Protein AF-A0AA88H655-F1 (afdb_monomer_lite)

InterPro domains:
  IPR010729 Large ribosomal subunit protein uL29m, mitochondrial [PF06984] (1-35)
  IPR038340 MRP-L47 superfamily, mitochondrial [G3DSA:6.10.330.20] (1-45)

pLDDT: mean 91.95, std 7.35, range [71.38, 98.62]

Secondary structure (DSSP, 8-state):
-HHHHHHTT-PPS-THHHHHHHHHHHHHHHHHHHHHHHHHHHHHSS--S----------

Structure (mmCIF, N/CA/C/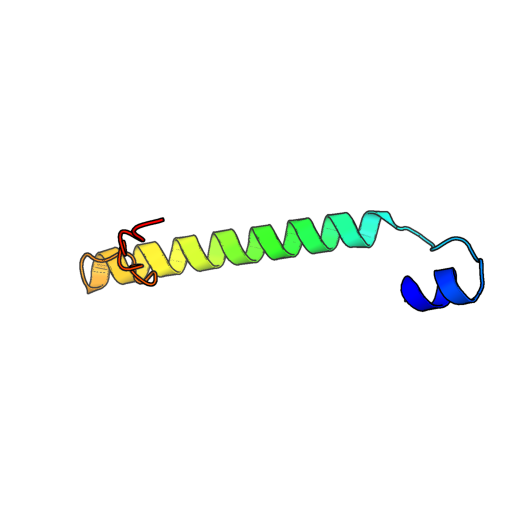O backbone):
data_AF-A0AA88H655-F1
#
_entry.id   AF-A0AA88H655-F1
#
loop_
_atom_site.group_PDB
_atom_site.id
_atom_site.type_symbol
_atom_site.label_atom_id
_atom_site.label_alt_id
_atom_site.label_comp_id
_atom_site.label_asym_id
_atom_site.label_entity_id
_atom_site.label_seq_id
_atom_site.pdbx_PDB_ins_code
_atom_site.Cartn_x
_atom_site.Cartn_y
_atom_site.Cartn_z
_atom_site.occupancy
_atom_site.B_iso_or_equiv
_atom_site.auth_seq_id
_atom_site.auth_comp_id
_atom_site.auth_asym_id
_atom_site.auth_atom_id
_atom_site.pdbx_PDB_model_num
ATOM 1 N N . MET A 1 1 ? 14.497 -5.809 -13.635 1.00 84.06 1 MET A N 1
ATOM 2 C CA . MET A 1 1 ? 14.145 -5.639 -15.064 1.00 84.06 1 MET A CA 1
ATOM 3 C C . MET A 1 1 ? 14.549 -4.255 -15.565 1.00 84.06 1 MET A C 1
ATOM 5 O O . MET A 1 1 ? 15.325 -4.195 -16.506 1.00 84.06 1 MET A O 1
ATOM 9 N N . GLU A 1 2 ? 14.101 -3.168 -14.923 1.00 87.62 2 GLU A N 1
ATOM 10 C CA . GLU A 1 2 ? 14.530 -1.797 -15.263 1.00 87.62 2 GLU A CA 1
ATOM 11 C C . GLU A 1 2 ? 16.052 -1.608 -15.135 1.00 87.62 2 GLU A C 1
ATOM 13 O O . GLU A 1 2 ? 16.688 -1.111 -16.057 1.00 87.62 2 GLU A O 1
ATOM 18 N N . HIS A 1 3 ? 16.650 -2.097 -14.039 1.00 92.56 3 HIS A N 1
ATOM 19 C CA . HIS A 1 3 ? 18.104 -2.059 -13.827 1.00 92.56 3 HIS A CA 1
ATOM 20 C C . HIS A 1 3 ? 18.896 -2.698 -14.978 1.00 92.56 3 HIS A C 1
ATOM 22 O O . HIS A 1 3 ? 19.824 -2.089 -15.491 1.00 92.56 3 HIS A O 1
ATOM 28 N N . ALA A 1 4 ? 18.474 -3.880 -15.441 1.00 93.44 4 ALA A N 1
ATOM 29 C CA . ALA A 1 4 ? 19.143 -4.588 -16.532 1.00 93.44 4 ALA A CA 1
ATOM 30 C C . ALA A 1 4 ? 19.119 -3.787 -17.850 1.00 93.44 4 ALA A C 1
ATOM 32 O O . ALA A 1 4 ? 20.128 -3.712 -18.539 1.00 93.44 4 ALA A O 1
ATOM 33 N N . HIS A 1 5 ? 18.009 -3.109 -18.171 1.00 93.25 5 HIS A N 1
ATOM 34 C CA . HIS A 1 5 ? 17.936 -2.266 -19.374 1.00 93.25 5 HIS A CA 1
ATOM 35 C C . HIS A 1 5 ? 18.815 -1.012 -19.251 1.00 93.25 5 HIS A C 1
ATOM 37 O O . HIS A 1 5 ? 19.402 -0.585 -20.241 1.00 93.25 5 HIS A O 1
ATOM 43 N N . LYS A 1 6 ? 18.961 -0.451 -18.040 1.00 92.44 6 LYS A N 1
ATOM 44 C CA . LYS A 1 6 ? 19.906 0.649 -17.779 1.00 92.44 6 LYS A CA 1
ATOM 45 C C . LYS A 1 6 ? 21.356 0.209 -17.996 1.00 92.44 6 LYS A C 1
ATOM 47 O O . LYS A 1 6 ? 22.107 0.940 -18.631 1.00 92.44 6 LYS A O 1
ATOM 52 N N . GLU A 1 7 ? 21.734 -0.974 -17.509 1.00 96.44 7 GLU A N 1
ATOM 53 C CA . GLU A 1 7 ? 23.083 -1.533 -17.695 1.00 96.44 7 GLU A CA 1
ATOM 54 C C . GLU A 1 7 ? 23.394 -1.830 -19.166 1.00 96.44 7 GLU A C 1
ATOM 56 O O . GLU A 1 7 ? 24.495 -1.554 -19.635 1.00 96.44 7 GLU A O 1
ATOM 61 N N . GLU A 1 8 ? 22.410 -2.327 -19.915 1.00 95.56 8 GLU A N 1
ATOM 62 C CA . GLU A 1 8 ? 22.538 -2.604 -21.349 1.00 95.56 8 GLU A CA 1
ATOM 63 C C . GLU A 1 8 ? 22.386 -1.352 -22.235 1.00 95.56 8 GLU A C 1
ATOM 65 O O . GLU A 1 8 ? 22.453 -1.459 -23.460 1.00 95.56 8 GLU A O 1
ATOM 70 N N . ALA A 1 9 ? 22.181 -0.168 -21.640 1.00 91.44 9 ALA A N 1
ATOM 71 C CA . ALA A 1 9 ? 21.889 1.090 -22.334 1.00 91.44 9 ALA A CA 1
ATOM 72 C C . ALA A 1 9 ? 20.708 0.986 -23.326 1.00 91.44 9 ALA A C 1
ATOM 74 O O . ALA A 1 9 ? 20.701 1.612 -24.388 1.00 91.44 9 ALA A O 1
ATOM 75 N N . GLN A 1 10 ? 19.693 0.196 -22.970 1.00 92.94 10 GLN A N 1
ATOM 76 C CA . GLN A 1 10 ? 18.470 -0.006 -23.742 1.00 92.94 10 GLN A CA 1
ATOM 77 C C . GLN A 1 10 ? 17.283 0.727 -23.112 1.00 92.94 10 GLN A C 1
ATOM 79 O O . GLN A 1 10 ? 17.209 0.939 -21.900 1.00 92.94 10 GLN A O 1
ATOM 84 N N . TYR A 1 11 ? 16.303 1.082 -23.943 1.00 91.81 11 TYR A N 1
ATOM 85 C CA . TYR A 1 11 ? 15.039 1.623 -23.453 1.00 91.81 11 TYR A CA 1
ATOM 86 C C . TYR A 1 11 ? 14.279 0.570 -22.655 1.00 91.81 11 TYR A C 1
ATOM 88 O O . TYR A 1 11 ? 14.069 -0.546 -23.129 1.00 91.81 11 TYR A O 1
ATOM 96 N N . PHE A 1 12 ? 13.817 0.948 -21.464 1.00 94.38 12 PHE A N 1
ATOM 97 C CA . PHE A 1 12 ? 12.956 0.090 -20.668 1.00 94.38 12 PHE A CA 1
ATOM 98 C C . PHE A 1 12 ? 11.553 0.023 -21.295 1.00 94.38 12 PHE A C 1
ATOM 100 O O . PHE A 1 12 ? 10.909 1.065 -21.452 1.00 94.38 12 PHE A O 1
ATOM 107 N N . PRO A 1 13 ? 11.055 -1.167 -21.668 1.00 91.94 13 PRO A N 1
ATOM 108 C CA . PRO A 1 13 ? 9.735 -1.285 -22.263 1.00 91.94 13 PRO A CA 1
ATOM 109 C C . PRO A 1 13 ? 8.652 -0.997 -21.227 1.00 91.94 13 PRO A C 1
ATOM 111 O O . PRO A 1 13 ? 8.641 -1.621 -20.168 1.00 91.94 13 PRO A O 1
ATOM 114 N N . ASN A 1 14 ? 7.694 -0.136 -21.584 1.00 95.19 14 ASN A N 1
ATOM 115 C CA . ASN A 1 14 ? 6.511 0.154 -20.768 1.00 95.19 14 ASN A CA 1
ATOM 116 C C . ASN A 1 14 ? 6.891 0.562 -19.323 1.00 95.19 14 ASN A C 1
ATOM 118 O O . ASN A 1 14 ? 6.651 -0.197 -18.380 1.00 95.19 14 ASN A O 1
ATOM 122 N N . PRO A 1 15 ? 7.555 1.717 -19.135 1.00 93.69 15 PRO A N 1
ATOM 123 C CA . PRO A 1 15 ? 7.933 2.200 -17.808 1.00 93.69 15 PRO A CA 1
ATOM 124 C C . PRO A 1 15 ? 6.717 2.489 -16.918 1.00 93.69 15 PRO A C 1
ATOM 126 O O . PRO A 1 15 ? 6.790 2.282 -15.711 1.00 93.69 15 PRO A O 1
ATOM 129 N N . GLU A 1 16 ? 5.571 2.849 -17.505 1.00 95.69 16 GLU A N 1
ATOM 130 C CA . GLU A 1 16 ? 4.358 3.227 -16.777 1.00 95.69 16 GLU A CA 1
ATOM 131 C C . GLU A 1 16 ? 3.747 2.084 -15.950 1.00 95.69 16 GLU A C 1
ATOM 133 O O . GLU A 1 16 ? 2.881 2.318 -15.107 1.00 95.69 16 GLU A O 1
ATOM 138 N N . ARG A 1 17 ? 4.155 0.823 -16.178 1.00 96.88 17 ARG A N 1
ATOM 139 C CA . ARG A 1 17 ? 3.738 -0.289 -15.306 1.00 96.88 17 ARG A CA 1
ATOM 140 C C . ARG A 1 17 ? 4.266 -0.145 -13.890 1.00 96.8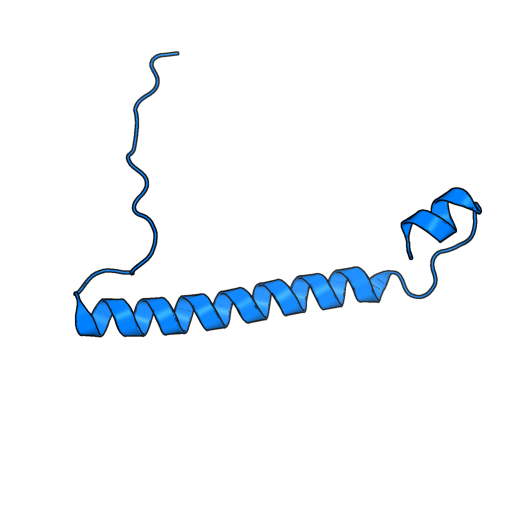8 17 ARG A C 1
ATOM 142 O O . ARG A 1 17 ? 3.606 -0.637 -12.985 1.00 96.88 17 ARG A O 1
ATOM 149 N N . MET A 1 18 ? 5.438 0.466 -13.712 1.00 95.69 18 MET A N 1
ATOM 150 C CA . MET A 1 18 ? 6.020 0.654 -12.386 1.00 95.69 18 MET A CA 1
ATOM 151 C C . MET A 1 18 ? 5.136 1.607 -11.587 1.00 95.69 18 MET A C 1
ATOM 153 O O . MET A 1 18 ? 4.645 1.209 -10.537 1.00 95.69 18 MET A O 1
ATOM 157 N N . ASP A 1 19 ? 4.803 2.761 -12.170 1.00 96.06 19 ASP A N 1
ATOM 158 C CA . ASP A 1 19 ? 3.912 3.761 -11.568 1.00 96.06 19 ASP A CA 1
ATOM 159 C C . ASP A 1 19 ? 2.539 3.164 -11.213 1.00 96.06 19 ASP A C 1
ATOM 161 O O . ASP A 1 19 ? 2.033 3.333 -10.108 1.00 96.06 19 ASP A O 1
ATOM 165 N N . LYS A 1 20 ? 1.937 2.395 -12.130 1.00 97.94 20 LYS A N 1
ATOM 166 C CA . LYS A 1 20 ? 0.622 1.766 -11.901 1.00 97.94 20 LYS A CA 1
ATOM 167 C C . LYS A 1 20 ? 0.651 0.700 -10.811 1.00 97.94 20 LYS A C 1
ATOM 169 O O . LYS A 1 20 ? -0.327 0.537 -10.078 1.00 97.94 20 LYS A O 1
ATOM 174 N N . VAL A 1 21 ? 1.729 -0.081 -10.742 1.00 97.94 21 VAL A N 1
ATOM 175 C CA . VAL A 1 21 ? 1.899 -1.085 -9.688 1.00 97.94 21 VAL A CA 1
ATOM 176 C C . VAL A 1 21 ? 2.117 -0.389 -8.354 1.00 97.94 21 VAL A C 1
ATOM 178 O O . VAL A 1 21 ? 1.476 -0.781 -7.386 1.00 97.94 21 VAL A O 1
ATOM 181 N N . GLU A 1 22 ? 2.939 0.655 -8.304 1.00 98.12 22 GLU A N 1
ATOM 182 C CA . GLU A 1 22 ? 3.156 1.462 -7.102 1.00 98.12 22 GLU A CA 1
ATOM 183 C C . GLU A 1 22 ? 1.838 2.055 -6.584 1.00 98.12 22 GLU A C 1
ATOM 185 O O . GLU A 1 22 ? 1.457 1.781 -5.446 1.00 98.12 22 GLU A O 1
ATOM 190 N N . GLU A 1 23 ? 1.059 2.713 -7.448 1.00 98.44 23 GLU A N 1
ATOM 191 C CA . GLU A 1 23 ? -0.275 3.226 -7.110 1.00 98.44 23 GLU A CA 1
ATOM 192 C C . GLU A 1 23 ? -1.202 2.112 -6.588 1.00 98.44 23 GLU A C 1
ATOM 194 O O . GLU A 1 23 ? -1.922 2.276 -5.599 1.00 98.44 23 GLU A O 1
ATOM 199 N N . SER A 1 24 ? -1.174 0.938 -7.225 1.00 98.50 24 SER A N 1
ATOM 200 C CA . SER A 1 24 ? -1.977 -0.210 -6.792 1.00 98.50 24 SER A CA 1
ATOM 201 C C . SER A 1 24 ? -1.555 -0.718 -5.411 1.00 98.50 24 SER A C 1
ATOM 203 O O . SER A 1 24 ? -2.418 -1.060 -4.600 1.00 98.50 24 SER A O 1
ATOM 205 N N . MET A 1 25 ? -0.253 -0.750 -5.120 1.00 98.56 25 MET A N 1
ATOM 206 C CA . MET A 1 25 ? 0.274 -1.165 -3.820 1.00 98.56 25 MET A CA 1
ATOM 207 C C . MET A 1 25 ? -0.104 -0.173 -2.716 1.00 98.56 25 MET A C 1
ATOM 209 O O . MET A 1 25 ? -0.546 -0.604 -1.650 1.00 98.56 25 MET A O 1
ATOM 213 N N . GLU A 1 26 ? -0.039 1.135 -2.982 1.00 98.44 26 GLU A N 1
ATOM 214 C CA . GLU A 1 26 ? -0.533 2.155 -2.050 1.00 98.44 26 GLU A CA 1
ATOM 215 C C . GLU A 1 26 ? -2.032 2.001 -1.773 1.00 98.44 26 GLU A C 1
ATOM 217 O O . GLU A 1 26 ? -2.489 2.118 -0.634 1.00 98.44 26 GLU A O 1
ATOM 222 N N . ASN A 1 27 ? -2.826 1.739 -2.813 1.00 98.50 27 ASN A N 1
ATOM 223 C CA . ASN A 1 27 ? -4.269 1.564 -2.676 1.00 98.50 27 ASN A CA 1
ATOM 224 C C . ASN A 1 27 ? -4.616 0.317 -1.853 1.00 98.50 27 ASN A C 1
ATOM 226 O O . ASN A 1 27 ? -5.517 0.367 -1.013 1.00 98.50 27 ASN A O 1
ATOM 230 N N . LEU A 1 28 ? -3.880 -0.782 -2.041 1.00 98.62 28 LEU A N 1
ATOM 231 C CA . LEU A 1 28 ? -4.017 -1.975 -1.206 1.00 98.62 28 LEU A CA 1
ATOM 232 C C . LEU A 1 28 ? -3.707 -1.669 0.261 1.00 98.62 28 LEU A C 1
ATOM 234 O O . LEU A 1 28 ? -4.482 -2.051 1.139 1.00 98.62 28 LEU A O 1
ATOM 238 N N . GLU A 1 29 ? -2.619 -0.947 0.532 1.00 98.00 29 GLU A N 1
ATOM 239 C CA . GLU A 1 29 ? -2.265 -0.549 1.893 1.00 98.00 29 GLU A CA 1
ATOM 240 C C . GLU A 1 29 ? -3.354 0.324 2.532 1.00 98.00 29 GLU A C 1
ATOM 242 O O . GLU A 1 29 ? -3.765 0.053 3.663 1.00 98.00 29 GLU A O 1
ATOM 247 N N . LYS A 1 30 ? -3.875 1.324 1.808 1.00 98.06 30 LYS A N 1
ATOM 248 C CA . LYS A 1 30 ? -4.957 2.204 2.288 1.00 98.06 30 LYS A CA 1
ATOM 249 C C . LYS A 1 30 ? -6.179 1.399 2.736 1.00 98.06 30 LYS A C 1
ATOM 251 O O . LYS A 1 30 ? -6.667 1.606 3.846 1.00 98.06 30 LYS A O 1
ATOM 256 N N . VAL A 1 31 ? -6.627 0.438 1.925 1.00 98.38 31 VAL A N 1
ATOM 257 C CA . VAL A 1 31 ? -7.782 -0.420 2.250 1.00 98.38 31 VAL A CA 1
ATOM 258 C C . VAL A 1 31 ? -7.507 -1.302 3.469 1.00 98.38 31 VAL A C 1
ATOM 260 O O . VAL A 1 31 ? -8.374 -1.470 4.329 1.00 98.38 31 VAL A O 1
ATOM 263 N N . VAL A 1 32 ? -6.310 -1.884 3.563 1.00 97.50 32 VAL A N 1
ATOM 264 C CA . VAL A 1 32 ? -5.929 -2.718 4.713 1.00 97.50 32 VAL A CA 1
ATOM 265 C C . VAL A 1 32 ? -5.896 -1.887 5.997 1.00 97.50 32 VAL A C 1
ATOM 267 O O . VAL A 1 32 ? -6.467 -2.304 7.006 1.00 97.50 32 VAL A O 1
ATOM 270 N N . ARG A 1 33 ? -5.294 -0.693 5.961 1.00 96.31 33 ARG A N 1
ATOM 271 C CA . ARG A 1 33 ? -5.251 0.228 7.105 1.00 96.31 33 ARG A CA 1
ATOM 272 C C . ARG A 1 33 ? -6.643 0.665 7.542 1.00 96.31 33 ARG A C 1
ATOM 274 O O . ARG A 1 33 ? -6.932 0.632 8.734 1.00 96.31 33 ARG A O 1
ATOM 281 N N . GLU A 1 34 ? -7.515 1.018 6.601 1.00 97.44 34 GLU A N 1
ATOM 282 C CA . GLU A 1 34 ? -8.898 1.409 6.889 1.00 97.44 34 GLU A CA 1
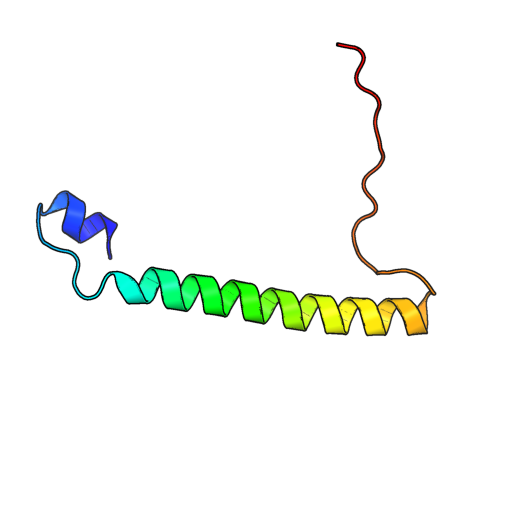ATOM 283 C C . GLU A 1 34 ? -9.645 0.309 7.658 1.00 97.44 34 GLU A C 1
ATOM 285 O O . GLU A 1 34 ? -10.237 0.566 8.709 1.00 97.44 34 GLU A O 1
ATOM 290 N N . ARG A 1 35 ? -9.554 -0.938 7.180 1.00 97.44 35 ARG A N 1
ATOM 291 C CA . ARG A 1 35 ? -10.199 -2.094 7.820 1.00 97.44 35 ARG A CA 1
ATOM 292 C C . ARG A 1 35 ? -9.628 -2.380 9.202 1.00 97.44 35 ARG A C 1
ATOM 294 O O . ARG A 1 35 ? -10.391 -2.604 10.139 1.00 97.44 35 ARG A O 1
ATOM 301 N N . ASN A 1 36 ? -8.305 -2.344 9.337 1.00 96.00 36 ASN A N 1
ATOM 302 C CA . ASN A 1 36 ? -7.644 -2.570 10.619 1.00 96.00 36 ASN A CA 1
ATOM 303 C C . ASN A 1 36 ? -8.036 -1.497 11.635 1.00 96.00 36 ASN A C 1
ATOM 305 O O . ASN A 1 36 ? -8.383 -1.828 12.766 1.00 96.00 36 ASN A O 1
ATOM 309 N N . ARG A 1 37 ? -8.053 -0.226 11.225 1.00 95.69 37 ARG A N 1
ATOM 310 C CA . ARG A 1 37 ? -8.480 0.878 12.083 1.00 95.69 37 ARG A CA 1
ATOM 311 C C . ARG A 1 37 ? -9.917 0.690 12.555 1.00 95.69 37 ARG A C 1
ATOM 313 O O . ARG A 1 37 ? -10.171 0.830 13.746 1.00 95.69 37 ARG A O 1
ATOM 320 N N . ALA A 1 38 ? -10.838 0.355 11.651 1.00 96.88 38 ALA A N 1
ATOM 321 C CA . ALA A 1 38 ? -12.233 0.115 12.010 1.00 96.88 38 ALA A CA 1
ATOM 322 C C . ALA A 1 38 ? -12.370 -1.032 13.026 1.00 96.88 38 ALA A C 1
ATOM 324 O O . ALA A 1 38 ? -13.068 -0.885 14.027 1.00 96.88 38 ALA A O 1
ATOM 325 N N . TYR A 1 39 ? -11.656 -2.140 12.808 1.00 97.00 39 TYR A N 1
ATOM 326 C CA . TYR A 1 39 ? -11.622 -3.268 13.739 1.00 97.00 39 TYR A CA 1
ATOM 327 C C . TYR A 1 39 ? -11.117 -2.846 15.128 1.00 97.00 39 TYR A C 1
ATOM 329 O O . TYR A 1 39 ? -11.819 -3.018 16.121 1.00 97.00 39 TYR A O 1
ATOM 337 N N . TRP A 1 40 ? -9.940 -2.222 15.213 1.00 96.31 40 TRP A N 1
ATOM 338 C CA . TRP A 1 40 ? -9.352 -1.833 16.499 1.00 96.31 40 TRP A CA 1
ATOM 339 C C . TRP A 1 40 ? -1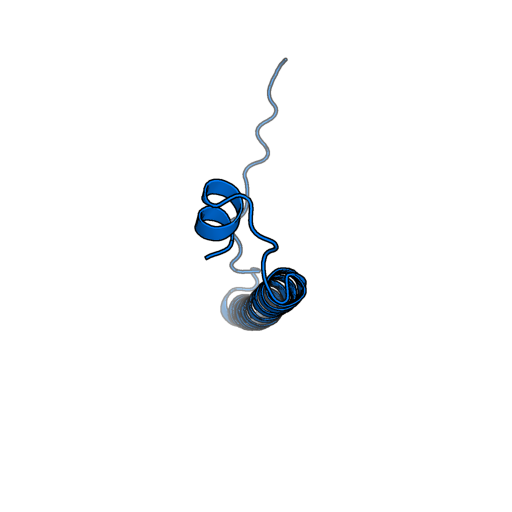0.167 -0.774 17.240 1.00 96.31 40 TRP A C 1
ATOM 341 O O . TRP A 1 40 ? -10.255 -0.826 18.471 1.00 96.31 40 TRP A O 1
ATOM 351 N N . GLN A 1 41 ? -10.798 0.148 16.509 1.00 95.81 41 GLN A N 1
ATOM 352 C CA . GLN A 1 41 ? -11.670 1.157 17.101 1.00 95.81 41 GLN A CA 1
ATOM 353 C C . GLN A 1 41 ? -12.893 0.520 17.759 1.00 95.81 41 GLN A C 1
ATOM 355 O O . GLN A 1 41 ? -13.281 0.954 18.841 1.00 95.81 41 GLN A O 1
ATOM 360 N N . LEU A 1 42 ? -13.473 -0.512 17.141 1.00 96.75 42 LEU A N 1
ATOM 361 C CA . LEU A 1 42 ? -14.6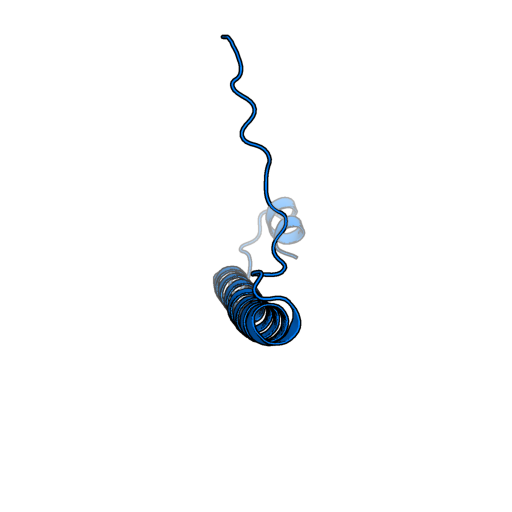14 -1.233 17.704 1.00 96.75 42 LEU A CA 1
ATOM 362 C C . LEU A 1 42 ? -14.214 -2.111 18.896 1.00 96.75 42 LEU A C 1
ATOM 364 O O . LEU A 1 42 ? -14.921 -2.125 19.898 1.00 96.75 42 LEU A O 1
ATOM 368 N N . GLU A 1 43 ? -13.074 -2.799 18.816 1.00 95.81 43 GLU A N 1
ATOM 369 C CA . GLU A 1 43 ? -12.655 -3.764 19.843 1.00 95.81 43 GLU A CA 1
ATOM 370 C C . GLU A 1 43 ? -11.986 -3.119 21.065 1.00 95.81 43 GLU A C 1
ATOM 372 O O . GLU A 1 43 ? -12.128 -3.592 22.191 1.00 95.81 43 GLU A O 1
ATOM 377 N N . 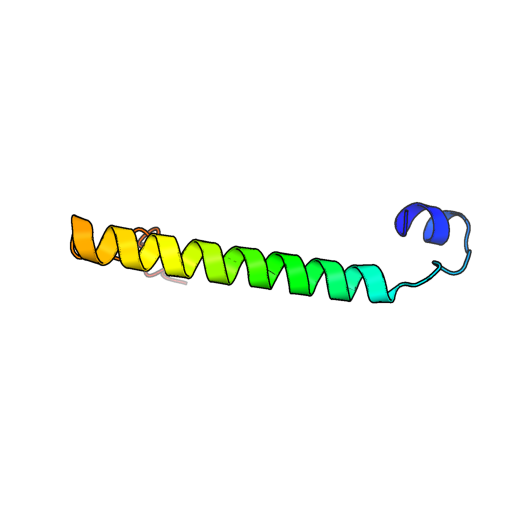THR A 1 44 ? -11.222 -2.041 20.866 1.00 94.25 44 THR A N 1
ATOM 378 C CA . THR A 1 44 ? -10.371 -1.451 21.920 1.00 94.25 44 THR A CA 1
ATOM 379 C C . THR A 1 44 ? -10.565 0.050 22.111 1.00 94.25 44 THR A C 1
ATOM 381 O O . THR A 1 44 ? -9.994 0.626 23.036 1.00 94.25 44 THR A O 1
ATOM 384 N N . GLY A 1 45 ? -11.323 0.710 21.229 1.00 93.25 45 GLY A N 1
ATOM 385 C CA . GLY A 1 45 ? -11.431 2.171 21.194 1.00 93.25 45 GLY A CA 1
ATOM 386 C C . GLY A 1 45 ? -10.181 2.889 20.666 1.00 93.25 45 GLY A C 1
ATOM 387 O O . GLY A 1 45 ? -10.167 4.117 20.624 1.00 93.25 45 GLY A O 1
ATOM 388 N N . LYS A 1 46 ? -9.136 2.157 20.251 1.00 90.94 46 LYS A N 1
ATOM 389 C CA . LYS A 1 46 ? -7.873 2.701 19.719 1.00 90.94 46 LYS A CA 1
ATOM 390 C C . LYS A 1 46 ? -7.746 2.456 18.215 1.00 90.94 46 LYS A C 1
ATOM 392 O O . LYS A 1 46 ? -8.455 1.632 17.657 1.00 90.94 46 LYS A O 1
ATOM 397 N N . SER A 1 47 ? -6.842 3.163 17.536 1.00 87.75 47 SER A N 1
ATOM 398 C CA . SER A 1 47 ? -6.641 2.998 16.084 1.00 87.75 47 SER A CA 1
ATOM 399 C C . SER A 1 47 ? -5.890 1.719 15.701 1.00 87.75 47 SER A C 1
ATOM 401 O O . SER A 1 47 ? -5.988 1.294 14.554 1.00 87.75 47 SER A O 1
ATOM 403 N N . GLY A 1 48 ? -5.134 1.118 16.627 1.00 84.69 48 GLY A N 1
ATOM 404 C CA . GLY A 1 48 ? -4.255 -0.022 16.338 1.00 84.69 48 GLY A CA 1
ATOM 405 C C . GLY A 1 48 ? -2.997 0.340 15.538 1.00 84.69 48 GLY A C 1
ATOM 406 O O . GLY A 1 48 ? -2.224 -0.547 15.186 1.00 84.69 48 GLY A O 1
ATOM 407 N N . GLU A 1 49 ? -2.778 1.625 15.256 1.00 87.38 49 GLU A N 1
ATOM 408 C CA . GLU A 1 49 ? -1.522 2.129 14.700 1.00 87.38 49 GLU A CA 1
ATOM 409 C C . GLU A 1 49 ? -0.495 2.333 15.822 1.00 87.38 49 GLU A C 1
ATOM 411 O O . GLU A 1 49 ? -0.862 2.559 16.977 1.00 87.38 49 GLU A O 1
ATOM 416 N N . GLN A 1 50 ? 0.799 2.245 15.496 1.00 82.62 50 GLN A N 1
ATOM 417 C CA . GLN A 1 50 ? 1.852 2.503 16.475 1.00 82.62 50 GLN A CA 1
ATOM 418 C C . GLN A 1 50 ? 1.820 3.980 16.882 1.00 82.62 50 GLN A C 1
ATOM 420 O O . GLN A 1 50 ? 2.108 4.866 16.079 1.00 82.62 50 GLN A O 1
ATOM 425 N N . GLU A 1 51 ? 1.478 4.235 18.142 1.00 74.44 51 GLU A N 1
ATOM 426 C CA . GLU A 1 51 ? 1.554 5.561 18.743 1.00 74.44 51 GLU A CA 1
ATOM 427 C C . GLU A 1 51 ? 3.041 5.934 18.868 1.00 74.44 51 GLU A C 1
ATOM 429 O O . GLU A 1 51 ? 3.791 5.321 19.626 1.00 74.44 51 GLU A O 1
ATOM 434 N N . GLY A 1 52 ? 3.505 6.883 18.053 1.00 74.06 52 GLY A N 1
ATOM 435 C CA . GLY A 1 52 ? 4.850 7.433 18.192 1.00 74.06 52 GLY A CA 1
ATOM 436 C C . GLY A 1 52 ? 4.923 8.324 19.430 1.00 74.06 52 GLY A C 1
ATOM 437 O O . GLY A 1 52 ? 4.100 9.226 19.586 1.00 74.06 52 GLY A O 1
ATOM 438 N N . GLU A 1 53 ? 5.908 8.104 20.299 1.00 77.75 53 GLU A N 1
ATOM 439 C CA . GLU A 1 53 ? 6.205 9.053 21.372 1.00 77.75 53 GLU A CA 1
ATOM 440 C C . GLU A 1 53 ? 6.810 10.326 20.769 1.00 77.75 53 GLU A C 1
ATOM 442 O O . GLU A 1 53 ? 7.791 10.279 20.023 1.00 77.75 53 GLU A O 1
ATOM 447 N N . GLN A 1 54 ? 6.225 11.485 21.083 1.00 75.75 54 GLN A N 1
ATOM 448 C CA . GLN A 1 54 ? 6.820 12.769 20.726 1.00 75.75 54 GLN A CA 1
ATOM 449 C C . GLN A 1 54 ? 7.998 13.046 21.660 1.00 75.75 54 GLN A C 1
ATOM 451 O O . GLN A 1 54 ? 7.827 13.577 22.756 1.00 75.75 54 GLN A O 1
ATOM 456 N N . ILE A 1 55 ? 9.199 12.677 21.223 1.00 80.31 55 ILE A N 1
ATOM 457 C CA . ILE A 1 55 ? 10.436 13.049 21.907 1.00 80.31 55 ILE A CA 1
ATOM 458 C C . ILE A 1 55 ? 10.834 14.444 21.417 1.00 80.31 55 ILE A C 1
ATOM 460 O O . ILE A 1 55 ? 11.140 14.643 20.240 1.00 80.31 55 ILE A O 1
ATOM 464 N N . LEU A 1 56 ? 10.807 15.424 22.321 1.00 80.31 56 LEU A N 1
ATOM 465 C CA . LEU A 1 56 ? 11.409 16.735 22.094 1.00 80.31 56 LEU A CA 1
ATOM 466 C C . LEU A 1 56 ? 12.931 16.561 22.064 1.00 80.31 56 LEU A C 1
ATOM 468 O O . LEU A 1 56 ? 13.546 16.312 23.097 1.00 80.31 56 LEU A O 1
ATOM 472 N N . ASN A 1 57 ? 13.528 16.676 20.879 1.00 80.56 57 ASN A N 1
ATOM 473 C CA . ASN A 1 57 ? 14.977 16.777 20.755 1.00 80.56 57 ASN A CA 1
ATOM 474 C C . ASN A 1 57 ? 15.403 18.219 21.050 1.00 80.56 57 ASN A C 1
ATOM 476 O O . ASN A 1 57 ? 14.958 19.149 20.376 1.00 80.56 57 ASN A O 1
ATOM 480 N N . GLU A 1 58 ? 16.274 18.396 22.039 1.00 80.31 58 GLU A N 1
ATOM 481 C CA . GLU A 1 58 ? 17.032 19.634 22.214 1.00 80.31 58 GLU A CA 1
ATOM 482 C C . GLU A 1 58 ? 18.137 19.651 21.142 1.00 80.31 58 GLU A C 1
ATOM 484 O O . GLU A 1 58 ? 18.966 18.741 21.094 1.00 80.31 58 GLU A O 1
ATOM 489 N N . LEU A 1 59 ? 18.059 20.617 20.217 1.00 71.38 59 LEU A N 1
ATOM 490 C CA . LEU A 1 59 ? 19.021 20.837 19.125 1.00 71.38 59 LEU A CA 1
ATOM 491 C C . LEU A 1 59 ? 20.403 21.254 19.639 1.00 71.38 59 LEU A C 1
ATOM 493 O O . LEU A 1 59 ? 20.451 22.085 20.574 1.00 71.38 59 LEU A O 1
#

Organism: Artemia franciscana (NCBI:txid6661)

Radius of gyration: 20.06 Å; chains: 1; bounding box: 38×26×46 Å

Foldseek 3Di:
DVVVCVVVVHDDPPPCVVVVVVVVVVVVVVVVQVVQQVVCCVPPVGRPDDDDDPDDDDD

Sequence (59 aa):
MEHAHKEEAQYFPNPERMDKVEESMENLEKVVRERNRAYWQLETGKSGEQEGEQILNEL